Protein AF-A0A938YK72-F1 (afdb_monomer_lite)

pLDDT: mean 85.97, std 11.59, range [50.66, 96.25]

Foldseek 3Di:
DDDDPVSVVVVVVVVVVVVVVVVVVVVVVPVPPPVPQLDQQDPVLVVPFDWDWDADPVRDIKTKGFPPVDPSLVSVLSVCVVVVQWDDDPQKIWGQDPPDSRMIIIDGD

Radius of gyration: 25.34 Å; chains: 1; bounding box: 48×43×73 Å

Sequence (109 aa):
MSYNTRQVEALVLIRDGTAMIQDGINRLLDTEEPEDQLPKPTEQQINSLEWVSVTSKTGSSYEQTENDNSKEFRILQNWLGENKGFAQLYGFKFWFHMSDENLVDRRKS

Secondary structure (DSSP, 8-state):
-PPPHHHHHHHHHHHHHHHHHHHHHHHHHTTS----------HHHHHHS--EEEE-TTS-EEEEEE--S-HHHHHHHHHHHHTTTEEEETTEEEEEETTEEEEEEEEE-

Structure (mmCIF, N/CA/C/O backbone):
data_AF-A0A938YK72-F1
#
_entry.id   AF-A0A938YK72-F1
#
loop_
_atom_site.group_PDB
_atom_site.id
_atom_site.type_symbol
_atom_site.label_atom_id
_atom_site.label_alt_id
_atom_site.label_comp_id
_atom_site.label_asym_id
_atom_site.label_entity_id
_atom_site.label_seq_id
_atom_site.pdbx_PDB_ins_code
_atom_site.Cartn_x
_atom_site.Cartn_y
_atom_site.Cartn_z
_atom_site.occupancy
_atom_site.B_iso_or_equiv
_atom_site.auth_seq_id
_atom_site.auth_comp_id
_atom_site.auth_asym_id
_atom_site.auth_atom_id
_atom_site.pdbx_PDB_model_num
ATOM 1 N N . MET A 1 1 ? -36.248 -32.345 41.958 1.00 59.72 1 MET A N 1
ATOM 2 C CA . MET A 1 1 ? -35.225 -31.964 42.956 1.00 59.72 1 MET A CA 1
ATOM 3 C C . MET A 1 1 ? -35.357 -30.471 43.185 1.00 59.72 1 MET A C 1
ATOM 5 O O . MET A 1 1 ? -35.295 -29.739 42.209 1.00 59.72 1 MET A O 1
ATOM 9 N N . SER A 1 2 ? -35.632 -30.031 44.415 1.00 72.94 2 SER A N 1
ATOM 10 C CA . SER A 1 2 ? -35.640 -28.602 44.755 1.00 72.94 2 SER A CA 1
ATOM 11 C C . SER A 1 2 ? -34.246 -28.231 45.234 1.00 72.94 2 SER A C 1
ATOM 13 O O . SER A 1 2 ? -33.741 -28.865 46.160 1.00 72.94 2 SER A O 1
ATOM 15 N N . TYR A 1 3 ? -33.621 -27.242 44.605 1.00 69.94 3 TYR A N 1
ATOM 16 C CA . TYR A 1 3 ? -32.376 -26.676 45.113 1.00 69.94 3 TYR A CA 1
ATOM 17 C C . TYR A 1 3 ? -32.657 -25.974 46.442 1.00 69.94 3 TYR A C 1
ATOM 19 O O . TYR A 1 3 ? -33.699 -25.331 46.593 1.00 69.94 3 TYR A O 1
ATOM 27 N N . ASN A 1 4 ? -31.763 -26.122 47.422 1.00 82.12 4 ASN A N 1
ATOM 28 C CA . ASN A 1 4 ? -31.872 -25.344 48.654 1.00 82.12 4 ASN A CA 1
ATOM 29 C C . ASN A 1 4 ? -31.348 -23.916 48.425 1.00 82.12 4 ASN A C 1
ATOM 31 O O . ASN A 1 4 ? -30.588 -23.661 47.490 1.00 82.12 4 ASN A O 1
ATOM 35 N N . THR A 1 5 ? -31.728 -22.988 49.299 1.00 82.75 5 THR A N 1
ATOM 36 C CA . THR A 1 5 ? -31.408 -21.558 49.178 1.00 82.75 5 THR A CA 1
ATOM 37 C C . THR A 1 5 ? -29.915 -21.275 48.961 1.00 82.75 5 THR A C 1
ATOM 39 O O . THR A 1 5 ? -29.574 -20.462 48.111 1.00 82.75 5 THR A O 1
ATOM 42 N N . ARG A 1 6 ? -29.012 -22.012 49.624 1.00 81.06 6 ARG A N 1
ATOM 43 C CA . ARG A 1 6 ? -27.555 -21.835 49.467 1.00 81.06 6 ARG A CA 1
ATOM 44 C C . ARG A 1 6 ? -27.042 -22.282 48.100 1.00 81.06 6 ARG A C 1
ATOM 46 O O . ARG A 1 6 ? -26.085 -21.714 47.584 1.00 81.06 6 ARG A O 1
ATOM 53 N N . GLN A 1 7 ? -27.658 -23.305 47.509 1.00 83.56 7 GLN A N 1
ATOM 54 C CA . GLN A 1 7 ? -27.315 -23.746 46.154 1.00 83.56 7 GLN A CA 1
ATOM 55 C C . GLN A 1 7 ? -27.739 -22.702 45.118 1.00 83.56 7 GLN A C 1
ATOM 57 O O . GLN A 1 7 ? -27.003 -22.457 44.168 1.00 83.56 7 GLN A O 1
ATOM 62 N N . VAL A 1 8 ? -28.888 -22.053 45.326 1.00 83.44 8 VAL A N 1
ATOM 63 C CA . VAL A 1 8 ? -29.353 -20.953 44.469 1.00 83.44 8 VAL A CA 1
ATOM 64 C C . VAL A 1 8 ? -28.421 -19.743 44.585 1.00 83.44 8 VAL A C 1
ATOM 66 O O . VAL A 1 8 ? -28.010 -19.204 43.564 1.00 83.44 8 VAL A O 1
ATOM 69 N N . GLU A 1 9 ? -28.018 -19.360 45.798 1.00 87.25 9 GLU A N 1
ATOM 70 C CA . GLU A 1 9 ? -27.069 -18.258 46.028 1.00 87.25 9 GLU A CA 1
ATOM 71 C C . GLU A 1 9 ? -25.710 -18.504 45.357 1.00 87.25 9 GLU A C 1
ATOM 73 O O . GLU A 1 9 ? -25.182 -17.622 44.679 1.00 87.25 9 GLU A O 1
ATOM 78 N N . ALA A 1 10 ? -25.165 -19.719 45.476 1.00 85.31 10 ALA A N 1
ATOM 79 C CA . ALA A 1 10 ? -23.912 -20.086 44.819 1.00 85.31 10 ALA A CA 1
ATOM 80 C C . ALA A 1 10 ? -24.014 -20.002 43.285 1.00 85.31 10 ALA A C 1
ATOM 82 O O . ALA A 1 10 ? -23.097 -19.512 42.628 1.00 85.31 10 ALA A O 1
ATOM 83 N N . LEU A 1 11 ? -25.139 -20.437 42.710 1.00 86.31 11 LEU A N 1
ATOM 84 C CA . LEU A 1 11 ? -25.382 -20.362 41.266 1.00 86.31 11 LEU A CA 1
ATOM 85 C C . LEU A 1 11 ? -25.514 -18.916 40.771 1.00 86.31 11 LEU A C 1
ATOM 87 O O . LEU A 1 11 ? -25.022 -18.601 39.688 1.00 86.31 11 LEU A O 1
ATOM 91 N N . VAL A 1 12 ? -26.131 -18.034 41.561 1.00 88.69 12 VAL A N 1
ATOM 92 C CA . VAL A 1 12 ? -26.222 -16.600 41.246 1.00 88.69 12 VAL A CA 1
ATOM 93 C C . VAL A 1 12 ? -24.836 -15.956 41.241 1.00 88.69 12 VAL A C 1
ATOM 95 O O . VAL A 1 12 ? -24.495 -15.281 40.275 1.00 88.69 12 VAL A O 1
ATOM 98 N N . LEU A 1 13 ? -23.998 -16.238 42.243 1.00 90.31 13 LEU A N 1
ATOM 99 C CA . LEU A 1 13 ? -22.625 -15.720 42.296 1.00 90.31 13 LEU A CA 1
ATOM 100 C C . LEU A 1 13 ? -21.777 -16.182 41.103 1.00 90.31 13 LEU A C 1
ATOM 102 O O . LEU A 1 13 ? -21.029 -15.390 40.532 1.00 90.31 13 LEU A O 1
ATOM 106 N N . ILE A 1 14 ? -21.913 -17.448 40.696 1.00 89.44 14 ILE A N 1
ATOM 107 C CA . ILE A 1 14 ? -21.219 -17.983 39.516 1.00 89.44 14 ILE A CA 1
ATOM 108 C C . ILE A 1 14 ? -21.709 -17.287 38.246 1.00 89.44 14 ILE A C 1
ATOM 110 O O . ILE A 1 14 ? -20.889 -16.862 37.434 1.00 89.44 14 ILE A O 1
ATOM 114 N N . ARG A 1 15 ? -23.027 -17.133 38.073 1.00 90.31 15 ARG A N 1
ATOM 115 C CA . ARG A 1 15 ? -23.603 -16.423 36.923 1.00 90.31 15 ARG A CA 1
ATOM 116 C C . ARG A 1 15 ? -23.059 -14.999 36.834 1.00 90.31 15 ARG A C 1
ATOM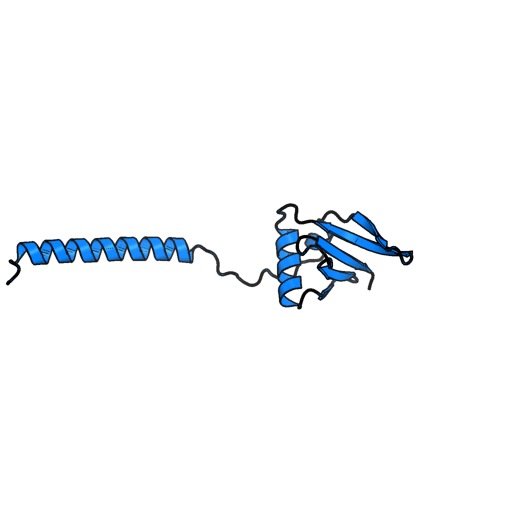 118 O O . ARG A 1 15 ? -22.602 -14.596 35.769 1.00 90.31 15 ARG A O 1
ATOM 125 N N . ASP A 1 16 ? -23.084 -14.270 37.942 1.00 89.62 16 ASP A N 1
ATOM 126 C CA . ASP A 1 16 ? -22.682 -12.866 37.978 1.00 89.62 16 ASP A CA 1
ATOM 127 C C . ASP A 1 16 ? -21.172 -12.719 37.720 1.00 89.62 16 ASP A C 1
ATOM 129 O O . ASP A 1 16 ? -20.762 -11.877 36.925 1.00 89.62 16 ASP A O 1
ATOM 133 N N . GLY A 1 17 ? -20.343 -13.610 38.278 1.00 88.88 17 GLY A N 1
ATOM 134 C CA . GLY A 1 17 ? -18.913 -13.666 37.961 1.00 88.88 17 GLY A CA 1
ATOM 135 C C . GLY A 1 17 ? -18.636 -13.993 36.489 1.00 88.88 17 GLY A C 1
ATOM 136 O O . GLY A 1 17 ? -17.751 -13.398 35.878 1.00 88.88 17 GLY A O 1
ATOM 137 N N . THR A 1 18 ? -19.428 -14.885 35.888 1.00 88.75 18 THR A N 1
ATOM 138 C CA . THR A 1 18 ? -19.298 -15.243 34.465 1.00 88.75 18 THR A CA 1
ATOM 139 C C . THR A 1 18 ? -19.693 -14.076 33.560 1.00 88.75 18 THR A C 1
ATOM 141 O O . THR A 1 18 ? -19.015 -13.823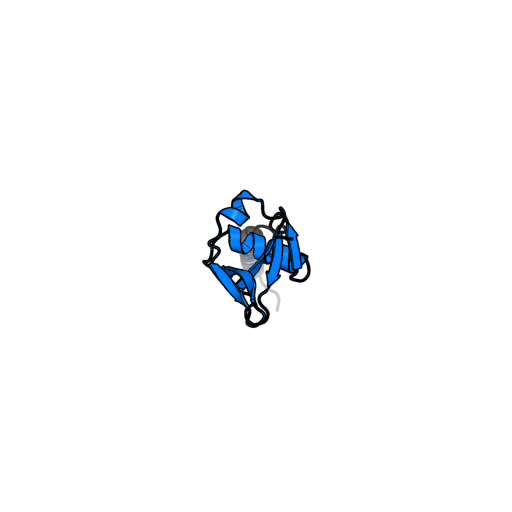 32.569 1.00 88.75 18 THR A O 1
ATOM 144 N N . ALA A 1 19 ? -20.733 -13.320 33.922 1.00 86.25 19 ALA A N 1
ATOM 145 C CA . ALA A 1 19 ? -21.133 -12.109 33.208 1.00 86.25 19 ALA A CA 1
ATOM 146 C C . ALA A 1 19 ? -20.043 -11.028 33.271 1.00 86.25 19 ALA A C 1
ATOM 148 O O . ALA A 1 19 ? -19.707 -10.441 32.251 1.00 86.25 19 ALA A O 1
ATOM 149 N N . MET A 1 20 ? -19.410 -10.830 34.433 1.00 88.38 20 MET A N 1
ATOM 150 C CA . MET A 1 20 ? -18.289 -9.891 34.564 1.00 88.38 20 MET A CA 1
ATOM 151 C C . MET A 1 20 ? -17.072 -10.299 33.723 1.00 88.38 20 MET A C 1
ATOM 153 O O . MET A 1 20 ? -16.408 -9.437 33.149 1.00 88.38 20 MET A O 1
ATOM 157 N N . ILE A 1 21 ? -16.774 -11.601 33.638 1.00 87.25 21 ILE A N 1
ATOM 158 C CA . ILE A 1 21 ? -15.707 -12.123 32.771 1.00 87.25 21 ILE A CA 1
ATOM 159 C C . ILE A 1 21 ? -16.068 -11.905 31.300 1.00 87.25 21 ILE A C 1
ATOM 161 O O . ILE A 1 21 ? -15.226 -11.433 30.543 1.00 87.25 21 ILE A O 1
ATOM 165 N N . GLN A 1 22 ? -17.310 -12.192 30.904 1.00 83.44 22 GLN A N 1
ATOM 166 C CA . GLN A 1 22 ? -17.790 -11.968 29.542 1.00 83.44 22 GLN A CA 1
ATOM 167 C C . GLN A 1 22 ? -17.724 -10.488 29.157 1.00 83.44 22 GLN A C 1
ATOM 169 O O . GLN A 1 22 ? -17.240 -10.173 28.079 1.00 83.44 22 GLN A O 1
ATOM 174 N N . ASP A 1 23 ? -18.133 -9.582 30.043 1.00 84.00 23 ASP A N 1
ATOM 175 C CA . ASP A 1 23 ? -18.034 -8.138 29.824 1.00 84.00 23 ASP A CA 1
ATOM 176 C C . ASP A 1 23 ? -16.574 -7.679 29.730 1.00 84.00 23 ASP A C 1
ATOM 178 O O . ASP A 1 23 ? -16.247 -6.811 28.925 1.00 84.00 23 ASP A O 1
ATOM 182 N N . GLY A 1 24 ? -15.677 -8.259 30.534 1.00 83.25 24 GLY A N 1
ATOM 183 C CA . GLY A 1 24 ? -14.239 -8.000 30.456 1.00 83.25 24 GLY A CA 1
ATOM 184 C C . GLY A 1 24 ? -13.629 -8.471 29.135 1.00 83.25 24 GLY A C 1
ATOM 185 O O . GLY A 1 24 ? -12.868 -7.730 28.521 1.00 83.25 24 GLY A O 1
ATOM 186 N N . ILE A 1 25 ? -14.002 -9.667 28.673 1.00 81.00 25 ILE A N 1
ATOM 187 C CA . ILE A 1 25 ? -13.595 -10.213 27.373 1.00 81.00 25 ILE A CA 1
ATOM 188 C C . ILE A 1 25 ? -14.161 -9.356 26.243 1.00 81.00 25 ILE A 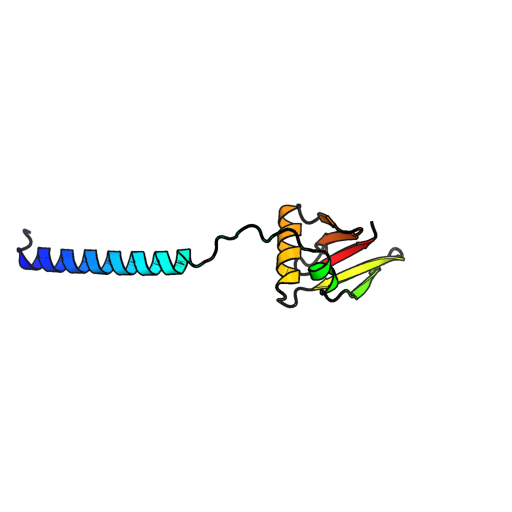C 1
ATOM 190 O O . ILE A 1 25 ? -13.409 -8.962 25.364 1.00 81.00 25 ILE A O 1
ATOM 194 N N . ASN A 1 26 ? -15.446 -9.005 26.290 1.00 77.62 26 ASN A N 1
ATOM 195 C CA . ASN A 1 26 ? -16.074 -8.158 25.282 1.00 77.62 26 ASN A CA 1
ATOM 196 C C . ASN A 1 26 ? -15.400 -6.788 25.223 1.00 77.62 26 ASN A C 1
ATOM 198 O O . ASN A 1 26 ? -15.107 -6.334 24.138 1.00 77.62 26 ASN A O 1
ATOM 202 N N . ARG A 1 27 ? -15.036 -6.172 26.355 1.00 71.94 27 ARG A N 1
ATOM 203 C CA . ARG A 1 27 ? -14.269 -4.912 26.353 1.00 71.94 27 ARG A CA 1
ATOM 204 C C . ARG A 1 27 ? -12.864 -5.050 25.773 1.00 71.94 27 ARG A C 1
ATOM 206 O O . ARG A 1 27 ? -12.369 -4.086 25.210 1.00 71.94 27 ARG A O 1
ATOM 213 N N . LEU A 1 28 ? -12.216 -6.201 25.954 1.00 68.38 28 LEU A N 1
ATOM 214 C CA . LEU A 1 28 ? -10.904 -6.486 25.363 1.00 68.38 28 LEU A CA 1
ATOM 215 C C . LEU A 1 28 ? -11.004 -6.768 23.855 1.00 68.38 28 LEU A C 1
ATOM 217 O O . LEU A 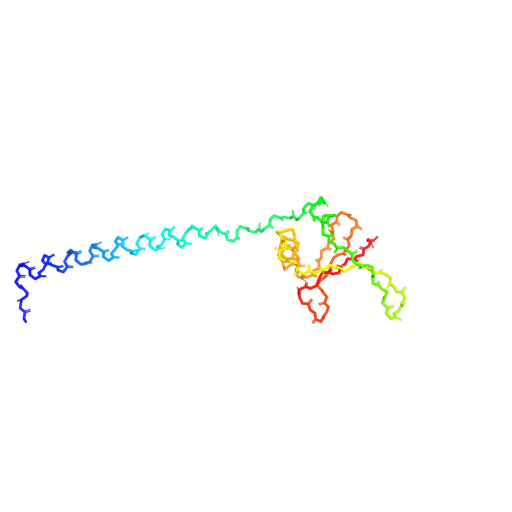1 28 ? -10.093 -6.424 23.109 1.00 68.38 28 LEU A O 1
ATOM 221 N N . LEU A 1 29 ? -12.105 -7.368 23.407 1.00 64.88 29 LEU A N 1
ATOM 222 C CA . LEU A 1 29 ? -12.391 -7.597 21.990 1.00 64.88 29 LEU A CA 1
ATOM 223 C C . LEU A 1 29 ? -12.897 -6.321 21.301 1.00 64.88 29 LEU A C 1
ATOM 225 O O . LEU A 1 29 ? -12.490 -6.042 20.189 1.00 64.88 29 LEU A O 1
ATOM 229 N N . ASP A 1 30 ? -13.673 -5.486 21.991 1.00 61.84 30 ASP A N 1
ATOM 230 C CA . ASP A 1 30 ? -14.103 -4.152 21.544 1.00 61.84 30 ASP A CA 1
ATOM 231 C C . ASP A 1 30 ? -12.942 -3.129 21.559 1.00 61.84 30 ASP A C 1
ATOM 233 O O . ASP A 1 30 ? -13.114 -1.991 21.126 1.00 61.84 30 ASP A O 1
ATOM 237 N N . THR A 1 31 ? -11.766 -3.501 22.090 1.00 53.78 31 THR A N 1
ATOM 238 C CA . THR A 1 31 ? -10.503 -2.762 21.889 1.00 53.78 31 THR A CA 1
ATOM 239 C C . THR A 1 31 ? -9.710 -3.222 20.669 1.00 53.78 31 THR A C 1
ATOM 241 O O . THR A 1 31 ? -8.663 -2.633 20.390 1.00 53.78 31 THR A O 1
ATOM 244 N N . GLU A 1 32 ? -10.191 -4.207 19.905 1.00 52.28 32 GLU A N 1
ATOM 245 C CA . GLU A 1 32 ? -9.926 -4.155 18.471 1.00 52.28 32 GLU A CA 1
ATOM 246 C C . GLU A 1 32 ? -10.618 -2.874 18.011 1.00 52.28 32 GLU A C 1
ATOM 248 O O . GLU A 1 32 ? -11.847 -2.780 18.030 1.00 52.28 32 GLU A O 1
ATOM 253 N N . GLU A 1 33 ? -9.820 -1.837 17.716 1.00 50.66 33 GLU A N 1
ATOM 254 C CA . GLU A 1 33 ? -10.302 -0.688 16.952 1.00 50.66 33 GLU A CA 1
ATOM 255 C C . GLU A 1 33 ? -11.226 -1.245 15.864 1.00 50.66 33 GLU A C 1
ATOM 257 O O . GLU A 1 33 ? -10.907 -2.312 15.313 1.00 50.66 33 GLU A O 1
ATOM 262 N N . PRO A 1 34 ? -12.356 -0.582 15.545 1.00 51.38 34 PRO A N 1
ATOM 263 C CA . PRO A 1 34 ? -13.069 -0.954 14.337 1.00 51.38 34 PRO A CA 1
ATOM 264 C C . PRO A 1 34 ? -12.007 -1.128 13.248 1.00 51.38 34 PRO A C 1
ATOM 266 O O . PRO A 1 34 ? -11.010 -0.395 13.247 1.00 51.38 34 PRO A O 1
ATOM 269 N N . GLU A 1 35 ? -12.169 -2.081 12.334 1.00 52.69 35 GLU A N 1
ATOM 270 C CA . GLU A 1 35 ? -11.485 -1.990 11.045 1.00 52.69 35 GLU A CA 1
ATOM 271 C C . GLU A 1 35 ? -12.027 -0.731 10.333 1.00 52.69 35 GLU A C 1
ATOM 273 O O . GLU A 1 35 ? -12.730 -0.796 9.327 1.00 52.69 35 GLU A O 1
ATOM 278 N N . ASP A 1 36 ? -11.788 0.436 10.939 1.00 52.69 36 ASP A N 1
ATOM 279 C CA . ASP A 1 36 ? -11.996 1.772 10.462 1.00 52.69 36 ASP A CA 1
ATOM 280 C C . ASP A 1 36 ? -11.186 1.768 9.190 1.00 52.69 36 ASP A C 1
ATOM 282 O O . ASP A 1 36 ? -9.953 1.759 9.237 1.00 52.69 36 ASP A O 1
ATOM 286 N N . GLN A 1 37 ? -11.917 1.644 8.080 1.00 56.84 37 GLN A N 1
ATOM 287 C CA . GLN A 1 37 ? -11.450 1.775 6.708 1.00 56.84 37 GLN A CA 1
ATOM 288 C C . GLN A 1 37 ? -10.162 2.581 6.716 1.00 56.84 37 GLN A C 1
ATOM 290 O O . GLN A 1 37 ? -10.194 3.792 6.979 1.00 56.84 37 GLN A O 1
ATOM 295 N N . LEU A 1 38 ? -9.025 1.889 6.554 1.00 69.31 38 LEU A N 1
ATOM 296 C CA . LEU A 1 38 ? -7.737 2.556 6.664 1.00 69.31 38 LEU A CA 1
ATOM 297 C C . LEU A 1 38 ? -7.783 3.733 5.689 1.00 69.31 38 LEU A C 1
ATOM 299 O O . LEU A 1 38 ? -8.170 3.547 4.530 1.00 69.31 38 LEU A O 1
ATOM 303 N N . PRO A 1 39 ? -7.475 4.955 6.156 1.00 83.00 39 PRO A N 1
ATOM 304 C CA . PRO A 1 39 ? -7.758 6.152 5.390 1.00 83.00 39 PRO A CA 1
ATOM 305 C C . PRO A 1 39 ? -7.033 6.081 4.053 1.00 83.00 39 PRO A C 1
ATOM 307 O O . PRO A 1 39 ? -5.954 5.499 3.956 1.00 83.00 39 PRO A O 1
ATOM 310 N N . LYS A 1 40 ? -7.586 6.737 3.031 1.00 91.75 40 LYS A N 1
ATOM 311 C CA . LYS A 1 40 ? -6.896 6.919 1.752 1.00 91.75 40 LYS A CA 1
ATOM 312 C C . LYS A 1 40 ? -5.416 7.286 1.992 1.00 91.75 40 LYS A C 1
ATOM 314 O O . LYS A 1 40 ? -5.168 8.287 2.674 1.00 91.75 40 LYS A O 1
ATOM 319 N N . PRO A 1 41 ? -4.446 6.539 1.427 1.00 93.69 41 PRO A N 1
ATOM 320 C CA . PRO A 1 41 ? -3.031 6.800 1.653 1.00 93.69 41 PRO A CA 1
ATOM 321 C C . PRO A 1 41 ? -2.679 8.204 1.172 1.00 93.69 41 PRO A C 1
ATOM 323 O O . PRO A 1 41 ? -3.121 8.634 0.107 1.00 93.69 41 PRO A O 1
ATOM 326 N N . THR A 1 42 ? -1.880 8.919 1.956 1.00 95.38 42 THR A N 1
ATOM 327 C CA . THR A 1 42 ? -1.340 10.232 1.592 1.00 95.38 42 THR A CA 1
ATOM 328 C C . THR A 1 42 ? -0.158 10.097 0.633 1.00 95.38 42 THR A C 1
ATOM 330 O O . THR A 1 42 ? 0.496 9.057 0.560 1.00 95.38 42 THR A O 1
ATOM 333 N N . GLU A 1 43 ? 0.170 11.179 -0.076 1.00 94.94 43 GLU A N 1
ATOM 334 C CA . GLU A 1 43 ? 1.339 11.214 -0.962 1.00 94.94 43 GLU A CA 1
ATOM 335 C C . GLU A 1 43 ? 2.646 10.931 -0.203 1.00 94.94 43 GLU A C 1
ATOM 337 O O . GLU A 1 43 ? 3.498 10.192 -0.691 1.00 94.94 43 GLU A O 1
ATOM 342 N N . GLN A 1 44 ? 2.787 11.458 1.019 1.00 94.31 44 GLN A N 1
ATOM 343 C CA . GLN A 1 44 ? 3.968 11.225 1.850 1.00 94.31 44 GLN A CA 1
ATOM 344 C C . GLN A 1 44 ? 4.132 9.743 2.215 1.00 94.31 44 GLN A C 1
ATOM 346 O O . GLN A 1 44 ? 5.240 9.229 2.117 1.00 94.31 44 GLN A O 1
ATOM 351 N N . GLN A 1 45 ? 3.042 9.060 2.582 1.00 94.00 45 GLN A N 1
ATOM 352 C CA . GLN A 1 45 ? 3.059 7.626 2.905 1.00 94.00 45 GLN A CA 1
ATOM 353 C C . GLN A 1 45 ? 3.395 6.763 1.684 1.00 94.00 45 GLN A C 1
ATOM 355 O O . GLN A 1 45 ? 4.111 5.777 1.792 1.00 94.00 45 GLN A O 1
ATOM 360 N N . ILE A 1 46 ? 2.912 7.140 0.497 1.00 94.19 46 ILE A N 1
ATOM 361 C CA . ILE A 1 46 ? 3.257 6.432 -0.743 1.00 94.19 46 ILE A CA 1
ATOM 362 C C . ILE A 1 46 ? 4.737 6.627 -1.081 1.00 94.19 46 ILE A C 1
ATOM 364 O O . ILE A 1 46 ? 5.399 5.693 -1.529 1.00 94.19 46 ILE A O 1
ATOM 368 N N . ASN A 1 47 ? 5.263 7.835 -0.880 1.00 92.56 47 ASN A N 1
ATOM 369 C CA . ASN A 1 47 ? 6.652 8.161 -1.188 1.00 92.56 47 ASN A CA 1
ATOM 370 C C . ASN A 1 47 ? 7.651 7.626 -0.153 1.00 92.56 47 ASN A C 1
ATOM 372 O O . ASN A 1 47 ? 8.837 7.566 -0.463 1.00 92.56 47 ASN A O 1
ATOM 376 N N . SER A 1 48 ? 7.204 7.246 1.049 1.00 93.81 48 SER A N 1
ATOM 377 C CA . SER A 1 48 ? 8.058 6.596 2.049 1.00 93.81 48 SER A CA 1
ATOM 378 C C . SER A 1 48 ? 8.253 5.100 1.813 1.00 93.81 48 SER A C 1
ATOM 380 O O . SER A 1 48 ? 9.163 4.528 2.404 1.00 93.81 48 SER A O 1
ATOM 382 N N . LEU A 1 49 ? 7.422 4.470 0.978 1.00 94.69 49 LEU A N 1
ATOM 383 C CA . LEU A 1 49 ? 7.605 3.073 0.587 1.00 94.69 49 LEU A CA 1
ATOM 384 C C . LEU A 1 49 ? 8.840 2.915 -0.303 1.00 94.69 49 LEU A C 1
ATOM 386 O O . LEU A 1 49 ? 9.164 3.794 -1.106 1.00 94.69 49 LEU A O 1
ATOM 390 N N . GLU A 1 50 ? 9.511 1.773 -0.185 1.00 95.00 50 GLU A N 1
ATOM 391 C CA . GLU A 1 50 ? 10.617 1.425 -1.069 1.00 95.00 50 GLU A CA 1
ATOM 392 C C . GLU A 1 50 ? 10.073 0.925 -2.411 1.00 95.00 50 GLU A C 1
ATOM 394 O O . GLU A 1 50 ? 9.327 -0.054 -2.474 1.00 95.00 50 GLU A O 1
ATOM 399 N N . TRP A 1 51 ? 10.436 1.617 -3.492 1.00 95.19 51 TRP A N 1
ATOM 400 C CA . TRP A 1 51 ? 9.978 1.319 -4.847 1.00 95.19 51 TRP A CA 1
ATOM 401 C C . TRP A 1 51 ? 11.139 0.855 -5.718 1.00 95.19 51 TRP A C 1
ATOM 403 O O . TRP A 1 51 ? 12.079 1.604 -5.990 1.00 95.19 51 TRP A O 1
ATOM 413 N N . VAL A 1 52 ? 11.041 -0.372 -6.215 1.00 95.38 52 VAL A N 1
ATOM 414 C CA . VAL A 1 52 ? 12.031 -0.985 -7.098 1.00 95.38 52 VAL A CA 1
ATOM 415 C C . VAL A 1 52 ? 11.560 -0.867 -8.541 1.00 95.38 52 VAL A C 1
ATOM 417 O O . VAL A 1 52 ? 10.452 -1.268 -8.882 1.00 95.38 52 VAL A O 1
ATOM 420 N N . SER A 1 53 ? 12.402 -0.320 -9.417 1.00 95.38 53 SER A N 1
ATOM 421 C CA . SER A 1 53 ? 12.090 -0.237 -10.848 1.00 95.38 53 SER A CA 1
ATOM 422 C C . SER A 1 53 ? 12.148 -1.615 -11.510 1.00 95.38 53 SER A C 1
ATOM 424 O O . SER A 1 53 ? 13.174 -2.291 -11.470 1.00 95.38 53 SER A O 1
ATOM 426 N N . VAL A 1 54 ? 11.071 -1.992 -12.194 1.00 93.94 54 VAL A N 1
ATOM 427 C CA . VAL A 1 54 ? 10.938 -3.243 -12.943 1.00 93.94 54 VAL A CA 1
ATOM 428 C C . VAL A 1 54 ? 10.671 -2.929 -14.412 1.00 93.94 54 VAL A C 1
ATOM 430 O O . VAL A 1 54 ? 9.873 -2.058 -14.760 1.00 93.94 54 VAL A O 1
ATOM 433 N N . THR A 1 55 ? 11.347 -3.648 -15.306 1.00 92.31 55 THR A N 1
ATOM 434 C CA . THR A 1 55 ? 11.078 -3.586 -16.749 1.00 92.31 55 THR A CA 1
ATOM 435 C C . THR A 1 55 ? 10.331 -4.844 -17.164 1.00 92.31 55 THR A C 1
ATOM 437 O O . THR A 1 55 ? 10.820 -5.959 -16.983 1.00 92.31 55 THR A O 1
ATOM 440 N N . SER A 1 56 ? 9.132 -4.678 -17.717 1.00 85.19 56 SER A N 1
ATOM 441 C CA . SER A 1 56 ? 8.343 -5.787 -18.237 1.00 85.19 56 SER A CA 1
ATOM 442 C C . SER A 1 56 ? 9.028 -6.424 -19.449 1.00 85.19 56 SER A C 1
ATOM 444 O O . SER A 1 56 ? 9.812 -5.795 -20.163 1.00 85.19 56 SER A O 1
ATOM 446 N N . LYS A 1 57 ? 8.650 -7.667 -19.768 1.00 82.12 57 LYS A N 1
ATOM 447 C CA . LYS A 1 57 ? 9.108 -8.349 -20.993 1.00 82.12 57 LYS A CA 1
ATOM 448 C C . LYS A 1 57 ? 8.729 -7.600 -22.277 1.00 82.12 57 LYS A C 1
ATOM 450 O O . LYS A 1 57 ? 9.359 -7.802 -23.307 1.00 82.12 57 LYS A O 1
ATOM 455 N N . THR A 1 58 ? 7.706 -6.745 -22.218 1.00 83.12 58 THR A N 1
ATOM 456 C CA . THR A 1 58 ? 7.240 -5.913 -23.336 1.00 83.12 58 THR A CA 1
ATOM 457 C C . THR A 1 58 ? 7.953 -4.557 -23.407 1.00 83.12 58 THR A C 1
ATOM 459 O O . THR A 1 58 ? 7.585 -3.726 -24.231 1.00 83.12 58 THR A O 1
ATOM 462 N N . GLY A 1 59 ? 8.951 -4.315 -22.547 1.00 81.69 59 GLY A N 1
ATOM 463 C CA . GLY A 1 59 ? 9.743 -3.082 -22.511 1.00 81.69 59 GLY A CA 1
ATOM 464 C C . GLY A 1 59 ? 9.091 -1.920 -21.757 1.00 81.69 59 GLY A C 1
ATOM 465 O O . GLY A 1 59 ? 9.612 -0.810 -21.788 1.00 81.69 59 GLY A O 1
ATOM 466 N N . SER A 1 60 ? 7.960 -2.140 -21.083 1.00 86.88 60 SER A N 1
ATOM 467 C CA . SER A 1 60 ? 7.319 -1.113 -20.254 1.00 86.88 60 SER A CA 1
ATOM 468 C C . SER A 1 60 ? 7.949 -1.089 -18.864 1.00 86.88 60 SER A C 1
ATOM 470 O O . SER A 1 60 ? 8.080 -2.140 -18.239 1.00 86.88 60 SER A O 1
ATOM 472 N N . SER A 1 61 ? 8.308 0.090 -18.360 1.00 91.88 61 SER A N 1
ATOM 473 C CA . SER A 1 61 ? 8.797 0.250 -16.990 1.00 91.88 61 SER A CA 1
ATOM 474 C C . SER A 1 61 ? 7.656 0.544 -16.016 1.00 91.88 61 SER A C 1
ATOM 476 O O . SER A 1 61 ? 6.718 1.285 -16.322 1.00 91.88 61 SER A O 1
ATOM 478 N N . TYR A 1 62 ? 7.742 -0.056 -14.838 1.00 94.62 62 TYR A N 1
ATOM 479 C CA . TYR A 1 62 ? 6.897 0.210 -13.682 1.00 94.62 62 TYR A CA 1
ATOM 480 C C . TYR A 1 62 ? 7.753 0.115 -12.419 1.00 94.62 62 TYR A C 1
ATOM 482 O O . TYR A 1 62 ? 8.928 -0.242 -12.480 1.00 94.62 62 TYR A O 1
ATOM 490 N N . GLU A 1 63 ? 7.193 0.489 -11.284 1.00 96.25 63 GLU A N 1
ATOM 491 C CA . GLU A 1 63 ? 7.834 0.354 -9.983 1.00 96.25 63 GLU A 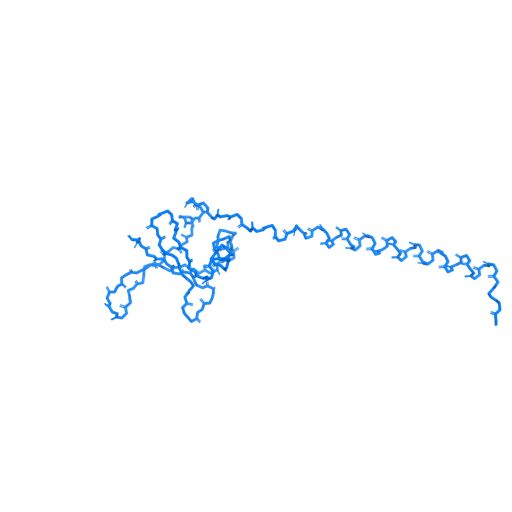CA 1
ATOM 492 C C . GLU A 1 63 ? 7.034 -0.639 -9.145 1.00 96.25 63 GLU A C 1
ATOM 494 O O . GLU A 1 63 ? 5.816 -0.709 -9.282 1.00 96.25 63 GLU A O 1
ATOM 499 N N . GLN A 1 64 ? 7.702 -1.389 -8.281 1.00 95.38 64 GLN A N 1
ATOM 500 C CA . GLN A 1 64 ? 7.098 -2.407 -7.431 1.00 95.38 64 GLN A CA 1
ATOM 501 C C . GLN A 1 64 ? 7.535 -2.185 -5.984 1.00 95.38 64 GLN A C 1
ATOM 503 O O . GLN A 1 64 ? 8.683 -1.821 -5.736 1.00 95.38 64 GLN A O 1
ATOM 508 N N . THR A 1 65 ? 6.627 -2.409 -5.042 1.00 95.50 65 THR A N 1
ATOM 509 C CA . THR A 1 65 ? 6.904 -2.410 -3.602 1.00 95.50 65 THR A CA 1
ATOM 510 C C . THR A 1 65 ? 6.328 -3.674 -2.968 1.00 95.50 65 THR A C 1
ATOM 512 O O . THR A 1 65 ? 5.366 -4.249 -3.489 1.00 95.50 65 THR A O 1
ATOM 515 N N . GLU A 1 66 ? 6.934 -4.130 -1.875 1.00 93.88 66 GLU A N 1
ATOM 516 C CA . GLU A 1 66 ? 6.563 -5.359 -1.174 1.00 93.88 66 GLU A CA 1
ATOM 517 C C . GLU A 1 66 ? 6.110 -5.088 0.259 1.00 93.88 66 GLU A C 1
ATOM 519 O O . GLU A 1 66 ? 6.443 -4.063 0.854 1.00 93.88 66 GLU A O 1
ATOM 524 N N . ASN A 1 67 ? 5.337 -6.023 0.809 1.00 83.88 67 ASN A N 1
ATOM 525 C CA . ASN A 1 67 ? 4.902 -5.967 2.195 1.00 83.88 67 ASN A CA 1
ATOM 526 C C . ASN A 1 67 ? 6.078 -6.197 3.158 1.00 83.88 67 ASN A C 1
ATOM 528 O O . ASN A 1 67 ? 6.433 -7.331 3.474 1.00 83.88 67 ASN A O 1
ATOM 532 N N . ASP A 1 68 ? 6.632 -5.113 3.684 1.00 79.56 68 ASP A N 1
ATOM 533 C CA . ASP A 1 68 ? 7.688 -5.098 4.701 1.00 79.56 68 ASP A CA 1
ATOM 534 C C . ASP A 1 68 ? 7.137 -5.012 6.142 1.00 79.56 68 ASP A C 1
ATOM 536 O O . ASP A 1 68 ? 7.875 -4.739 7.088 1.00 79.56 68 ASP A O 1
ATOM 540 N N . ASN A 1 69 ? 5.833 -5.252 6.331 1.00 78.00 69 ASN A N 1
ATOM 541 C CA . ASN A 1 69 ? 5.075 -4.949 7.550 1.00 78.00 69 ASN A CA 1
ATOM 542 C C . ASN A 1 69 ? 4.981 -3.454 7.908 1.00 78.00 69 ASN A C 1
ATOM 544 O O . ASN A 1 69 ? 4.544 -3.138 9.020 1.00 78.00 69 ASN A O 1
ATOM 548 N N . SER A 1 70 ? 5.310 -2.529 7.002 1.00 87.56 70 SER A N 1
ATOM 549 C CA . SER A 1 70 ? 5.076 -1.102 7.239 1.00 87.56 70 SER A CA 1
ATOM 550 C C . SER A 1 70 ? 3.584 -0.779 7.330 1.00 87.56 70 SER A C 1
ATOM 552 O O . SER A 1 70 ? 2.716 -1.392 6.691 1.00 87.56 70 SER A O 1
ATOM 554 N N . LYS A 1 71 ? 3.265 0.226 8.151 1.00 89.75 71 LYS A N 1
ATOM 555 C CA . LYS A 1 71 ? 1.897 0.737 8.285 1.00 89.75 71 LYS A CA 1
ATOM 556 C C . LYS A 1 71 ? 1.426 1.341 6.961 1.00 89.75 71 LYS A C 1
ATOM 558 O O . LYS A 1 71 ? 0.272 1.185 6.580 1.00 89.75 71 LYS A O 1
ATOM 563 N N . GLU A 1 72 ? 2.327 2.008 6.257 1.00 92.38 72 GLU A N 1
ATOM 564 C CA . GLU A 1 72 ? 2.099 2.674 4.984 1.00 92.38 72 GLU A CA 1
ATOM 565 C C . GLU A 1 72 ? 1.713 1.679 3.889 1.00 92.38 72 GLU A C 1
ATOM 567 O O . GLU A 1 72 ? 0.749 1.930 3.159 1.00 92.38 72 GLU A O 1
ATOM 572 N N . PHE A 1 73 ? 2.391 0.527 3.823 1.00 92.88 73 PHE A N 1
ATOM 573 C CA . PHE A 1 73 ? 2.053 -0.522 2.865 1.00 92.88 73 PHE A CA 1
ATOM 574 C C . PHE A 1 73 ? 0.655 -1.075 3.144 1.00 92.88 73 PHE A C 1
ATOM 576 O O . PHE A 1 73 ? -0.154 -1.181 2.227 1.00 92.88 73 PHE A O 1
ATOM 583 N N . ARG A 1 74 ? 0.324 -1.350 4.413 1.00 91.31 74 ARG A N 1
ATOM 584 C CA . ARG A 1 74 ? -1.008 -1.847 4.809 1.00 91.31 74 ARG A CA 1
ATOM 585 C C . ARG A 1 74 ? -2.125 -0.866 4.456 1.00 91.31 74 ARG A C 1
ATOM 587 O O . ARG A 1 74 ? -3.168 -1.287 3.967 1.00 91.31 74 ARG A O 1
ATOM 594 N N . ILE A 1 75 ? -1.900 0.436 4.648 1.00 92.62 75 ILE A N 1
ATOM 595 C CA . ILE A 1 75 ? -2.856 1.480 4.249 1.00 92.62 75 ILE A CA 1
ATOM 596 C C . ILE A 1 75 ? -3.066 1.464 2.727 1.00 92.62 75 ILE A C 1
ATOM 598 O O . ILE A 1 75 ? -4.206 1.489 2.261 1.00 92.62 75 ILE A O 1
ATOM 602 N N . LEU A 1 76 ? -1.985 1.391 1.943 1.00 93.19 76 LEU A N 1
ATOM 603 C CA . LEU A 1 76 ? -2.068 1.312 0.483 1.00 93.19 76 LEU A CA 1
ATOM 604 C C . LEU A 1 76 ? -2.769 0.029 0.015 1.00 93.19 76 LEU A C 1
ATOM 606 O O . LEU A 1 76 ? -3.636 0.093 -0.857 1.00 93.19 76 LEU A O 1
ATOM 610 N N . GLN A 1 77 ? -2.417 -1.114 0.600 1.00 92.12 77 GLN A N 1
ATOM 611 C CA . GLN A 1 77 ? -2.989 -2.418 0.280 1.00 92.12 77 GLN A CA 1
ATOM 612 C C . GLN A 1 77 ? -4.489 -2.447 0.588 1.00 92.12 77 GLN A C 1
ATOM 614 O O . GLN A 1 77 ? -5.273 -2.831 -0.278 1.00 92.12 77 GLN A O 1
ATOM 619 N N . ASN A 1 78 ? -4.910 -1.971 1.764 1.00 91.06 78 ASN A N 1
ATOM 620 C CA . ASN A 1 78 ? -6.328 -1.902 2.116 1.00 91.06 78 ASN A CA 1
ATOM 621 C C . ASN A 1 78 ? -7.104 -1.002 1.148 1.00 91.06 78 ASN A C 1
ATOM 623 O O . ASN A 1 78 ? -8.113 -1.415 0.579 1.00 91.06 78 ASN A O 1
ATOM 627 N N . TRP A 1 79 ? -6.582 0.199 0.879 1.00 92.06 79 TRP A N 1
ATOM 628 C CA . TRP A 1 79 ? -7.209 1.123 -0.061 1.00 92.06 79 TRP A CA 1
ATOM 629 C C . TRP A 1 79 ? -7.329 0.526 -1.469 1.00 92.06 79 TRP A C 1
ATOM 631 O O . TRP A 1 79 ? -8.346 0.697 -2.141 1.00 92.06 79 TRP A O 1
ATOM 641 N N . LEU A 1 80 ? -6.313 -0.204 -1.938 1.00 92.75 80 LEU A N 1
ATOM 642 C CA . LEU A 1 80 ? -6.393 -0.929 -3.204 1.00 92.75 80 LEU A CA 1
ATOM 643 C C . LEU A 1 80 ? -7.448 -2.033 -3.167 1.00 92.75 80 LEU A C 1
ATOM 645 O O . LEU A 1 80 ? -8.202 -2.152 -4.130 1.00 92.75 80 LEU A O 1
ATOM 649 N N . GLY A 1 81 ? -7.548 -2.786 -2.070 1.00 91.25 81 GLY A N 1
ATOM 650 C CA . GLY A 1 81 ? -8.588 -3.794 -1.856 1.00 91.25 81 GLY A CA 1
ATOM 651 C C . GLY A 1 81 ? -9.998 -3.213 -1.995 1.00 91.25 81 GLY A C 1
ATOM 652 O O . GLY A 1 81 ? -10.800 -3.717 -2.785 1.00 91.25 81 GLY A O 1
ATOM 653 N N . GLU A 1 82 ? -10.266 -2.081 -1.340 1.00 90.62 82 GLU A N 1
ATOM 654 C CA . GLU A 1 82 ? -11.535 -1.342 -1.449 1.00 90.62 82 GLU A CA 1
ATOM 655 C C . GLU A 1 82 ? -11.819 -0.856 -2.883 1.00 90.62 82 GLU A C 1
ATOM 657 O O . GLU A 1 82 ? -12.971 -0.775 -3.316 1.00 90.62 82 GLU A O 1
ATOM 662 N N . ASN A 1 83 ? -10.766 -0.597 -3.664 1.00 90.81 83 ASN A N 1
ATOM 663 C CA . ASN A 1 83 ? -10.838 -0.167 -5.061 1.00 90.81 83 ASN A CA 1
ATOM 664 C C . ASN A 1 83 ? -10.654 -1.327 -6.063 1.00 90.81 83 ASN A C 1
ATOM 666 O O . ASN A 1 83 ? -10.235 -1.116 -7.201 1.00 90.81 83 ASN A O 1
ATOM 670 N N . LYS A 1 84 ? -11.003 -2.564 -5.679 1.00 90.81 84 LYS A N 1
ATOM 671 C CA . LYS A 1 84 ? -10.954 -3.758 -6.554 1.00 90.81 84 LYS A CA 1
ATOM 672 C C . LYS A 1 84 ? -9.559 -4.047 -7.127 1.00 90.81 84 LYS A C 1
ATOM 674 O O . LYS A 1 84 ? -9.427 -4.496 -8.264 1.00 90.81 84 LYS A O 1
ATOM 679 N N . GLY A 1 85 ? -8.521 -3.757 -6.351 1.00 91.69 85 GLY A N 1
ATOM 680 C CA . GLY A 1 85 ? -7.124 -3.991 -6.703 1.00 91.69 85 GLY A CA 1
ATOM 681 C C . GLY A 1 85 ? -6.543 -3.014 -7.721 1.00 91.69 85 GLY A C 1
ATOM 682 O O . GLY A 1 85 ? -5.457 -3.275 -8.233 1.00 91.69 85 GLY A O 1
ATOM 683 N N . PHE A 1 86 ? -7.228 -1.906 -8.030 1.00 94.25 86 PHE A N 1
ATOM 684 C CA . PHE A 1 86 ? -6.720 -0.874 -8.933 1.00 94.25 86 PHE A CA 1
ATOM 685 C C . PHE A 1 86 ? -7.135 0.527 -8.482 1.00 94.25 86 PHE A C 1
ATOM 687 O O . PHE A 1 86 ? -8.317 0.819 -8.331 1.00 94.25 86 PHE A O 1
ATOM 694 N N . ALA A 1 87 ? -6.174 1.439 -8.351 1.00 94.44 87 ALA A N 1
ATOM 695 C CA . ALA A 1 87 ? -6.460 2.830 -8.005 1.00 94.44 87 ALA A CA 1
ATOM 696 C C . ALA A 1 87 ? -5.523 3.804 -8.723 1.00 94.44 87 ALA A C 1
ATOM 698 O O . ALA A 1 87 ? -4.401 3.464 -9.091 1.00 94.44 87 ALA A O 1
ATOM 699 N N . GLN A 1 88 ? -5.973 5.048 -8.892 1.00 95.38 88 GLN A N 1
ATOM 700 C CA . GLN A 1 88 ? -5.143 6.141 -9.393 1.00 95.38 88 GLN A CA 1
ATOM 701 C C . GLN A 1 88 ? -5.044 7.246 -8.343 1.00 95.38 88 GLN A C 1
ATOM 703 O O . GLN A 1 88 ? -6.052 7.854 -7.988 1.00 95.38 88 GLN A O 1
ATOM 708 N N . LEU A 1 89 ? -3.830 7.516 -7.862 1.00 93.94 89 LEU A N 1
ATOM 709 C CA . LEU A 1 89 ? -3.543 8.473 -6.795 1.00 93.94 89 LEU A CA 1
ATOM 710 C C . LEU A 1 89 ? -2.277 9.270 -7.123 1.00 93.94 89 LEU A C 1
ATOM 712 O O . LEU A 1 89 ? -1.300 8.703 -7.597 1.00 93.94 89 LEU A O 1
ATOM 716 N N . TYR A 1 90 ? -2.290 10.583 -6.874 1.00 94.88 90 TYR A N 1
ATOM 717 C CA . TYR A 1 90 ? -1.106 11.460 -6.955 1.00 94.88 90 TYR A CA 1
ATOM 718 C C . TYR A 1 90 ? -0.279 11.320 -8.250 1.00 94.88 90 TYR A C 1
ATOM 720 O O . TYR A 1 90 ? 0.945 11.349 -8.235 1.00 94.88 90 TYR A O 1
ATOM 728 N N . GLY A 1 91 ? -0.950 11.139 -9.393 1.00 94.00 91 GLY A N 1
ATOM 729 C CA . GLY A 1 91 ? -0.281 10.988 -10.692 1.00 94.00 91 GLY A CA 1
ATOM 730 C C . GLY A 1 91 ? 0.251 9.583 -10.993 1.00 94.00 91 GLY A C 1
ATOM 731 O O . GLY A 1 91 ? 0.877 9.388 -12.032 1.00 94.00 91 GLY A O 1
ATOM 732 N N . PHE A 1 92 ? -0.040 8.595 -10.147 1.00 95.62 92 PHE A N 1
ATOM 733 C CA . PHE A 1 92 ? 0.312 7.193 -10.346 1.00 95.62 92 PHE A CA 1
ATOM 734 C C . PHE A 1 92 ? -0.932 6.311 -10.455 1.00 95.62 92 PHE A C 1
ATOM 736 O O . PHE A 1 92 ? -1.960 6.576 -9.834 1.00 95.62 92 PHE A O 1
ATOM 743 N N . LYS A 1 93 ? -0.826 5.245 -11.245 1.00 96.06 93 LYS A N 1
ATOM 744 C CA . LYS A 1 93 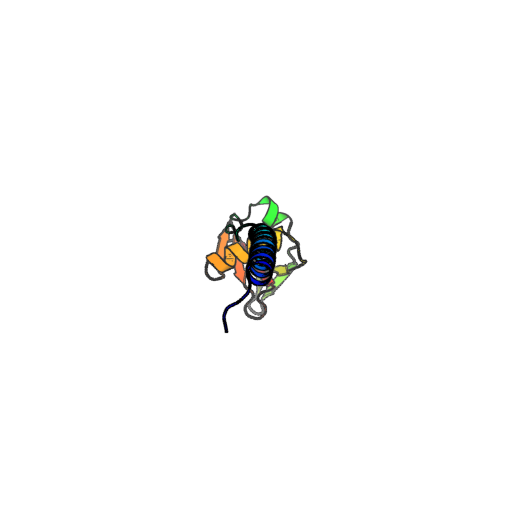? -1.748 4.106 -11.274 1.00 96.06 93 LYS A CA 1
ATOM 745 C C . LYS A 1 93 ? -1.118 2.983 -10.465 1.00 96.06 93 LYS A C 1
ATOM 747 O O . LYS A 1 93 ? 0.058 2.712 -10.682 1.00 96.06 93 LYS A O 1
ATOM 752 N N . PHE A 1 94 ? -1.896 2.340 -9.609 1.00 96.06 94 PHE A N 1
ATOM 753 C CA . PHE A 1 94 ? -1.485 1.269 -8.706 1.00 96.06 94 PHE A CA 1
ATOM 754 C C . PHE A 1 94 ? -2.316 0.016 -8.971 1.00 96.06 94 PHE A C 1
ATOM 756 O O . PHE A 1 94 ? -3.508 0.138 -9.269 1.00 96.06 94 PHE A O 1
ATOM 763 N N . TRP A 1 95 ? -1.707 -1.162 -8.864 1.00 95.62 95 TRP A N 1
ATOM 764 C CA . TRP A 1 95 ? -2.410 -2.439 -8.961 1.00 95.62 95 TRP A CA 1
ATOM 765 C C . TRP A 1 95 ? -1.735 -3.526 -8.126 1.00 95.62 95 TRP A C 1
ATOM 767 O O . TRP A 1 95 ? -0.530 -3.464 -7.886 1.00 95.62 95 TRP A O 1
ATOM 777 N N . PHE A 1 96 ? -2.505 -4.529 -7.700 1.00 95.06 96 PHE A N 1
ATOM 778 C CA . PHE A 1 96 ? -1.916 -5.745 -7.135 1.00 95.06 96 PHE A CA 1
ATOM 779 C C . PHE A 1 96 ? -1.181 -6.528 -8.210 1.00 95.06 96 PHE A C 1
ATOM 781 O O . PHE A 1 96 ? -1.691 -6.706 -9.322 1.00 95.06 96 PHE A O 1
ATOM 788 N N . HIS A 1 97 ? 0.005 -7.016 -7.871 1.00 92.81 97 HIS A N 1
ATOM 789 C CA . HIS A 1 97 ? 0.761 -7.856 -8.778 1.00 92.81 97 HIS A CA 1
ATOM 790 C C . HIS A 1 97 ? -0.018 -9.143 -9.091 1.00 92.81 97 HIS A C 1
ATOM 792 O O . HIS A 1 97 ? -0.603 -9.769 -8.211 1.00 92.81 97 HIS A O 1
ATOM 798 N N . MET A 1 98 ? -0.019 -9.572 -10.357 1.00 84.81 98 MET A N 1
ATOM 799 C CA . MET A 1 98 ? -0.885 -10.675 -10.810 1.00 84.81 98 MET A CA 1
ATOM 800 C C . MET A 1 98 ? -0.586 -12.029 -10.149 1.00 84.81 98 MET A C 1
ATOM 802 O O . MET A 1 98 ? -1.453 -12.899 -10.152 1.00 84.81 98 MET A O 1
ATOM 806 N N . SER A 1 99 ? 0.632 -12.237 -9.643 1.00 85.38 99 SER A N 1
ATOM 807 C CA . SER A 1 99 ? 1.043 -13.499 -9.015 1.00 85.38 99 SER A CA 1
ATOM 808 C C . SER A 1 99 ? 1.241 -13.425 -7.502 1.00 85.38 99 SER A C 1
ATOM 810 O O . SER A 1 99 ? 1.487 -14.468 -6.905 1.00 85.38 99 SER A O 1
ATOM 812 N N . ASP A 1 100 ? 1.175 -12.237 -6.894 1.00 86.75 100 ASP A N 1
ATOM 813 C CA . ASP A 1 100 ? 1.404 -12.063 -5.457 1.00 86.75 100 ASP A CA 1
ATOM 814 C C . ASP A 1 100 ? 0.661 -10.830 -4.925 1.00 86.75 100 ASP A C 1
ATOM 816 O O . ASP A 1 100 ? 0.970 -9.693 -5.273 1.00 86.75 100 ASP A O 1
ATOM 820 N N . GLU A 1 101 ? -0.316 -11.057 -4.052 1.00 75.94 101 GLU A N 1
ATOM 821 C CA . GLU A 1 101 ? -1.118 -9.996 -3.430 1.00 75.94 101 GLU A CA 1
ATOM 822 C C . GLU A 1 101 ? -0.334 -9.192 -2.373 1.00 75.94 101 GLU A C 1
ATOM 824 O O . GLU A 1 101 ? -0.795 -8.139 -1.925 1.00 75.94 101 GLU A O 1
ATOM 829 N N . ASN A 1 102 ? 0.868 -9.649 -1.993 1.00 88.06 102 ASN A N 1
ATOM 830 C CA . ASN A 1 102 ? 1.806 -8.906 -1.143 1.00 88.06 102 ASN A CA 1
ATOM 831 C C . ASN A 1 102 ? 2.695 -7.941 -1.931 1.00 88.06 102 ASN A C 1
ATOM 833 O O . ASN A 1 102 ? 3.546 -7.274 -1.339 1.00 88.06 102 ASN A O 1
ATOM 837 N N . LEU A 1 103 ? 2.510 -7.865 -3.248 1.00 93.75 103 LEU A N 1
ATOM 838 C CA . LEU A 1 103 ? 3.205 -6.933 -4.114 1.00 93.75 103 LEU A CA 1
ATOM 839 C C . LEU A 1 103 ? 2.217 -5.921 -4.686 1.00 93.75 103 LEU A C 1
ATOM 841 O O . LEU A 1 103 ? 1.152 -6.264 -5.209 1.00 93.75 103 LEU A O 1
ATOM 845 N N . VAL A 1 104 ? 2.607 -4.653 -4.614 1.00 95.50 104 VAL A N 1
ATOM 846 C CA . VAL A 1 104 ? 1.889 -3.559 -5.258 1.00 95.50 104 VAL A CA 1
ATOM 847 C C . VAL A 1 104 ? 2.788 -2.961 -6.322 1.00 95.50 104 VAL A C 1
ATOM 849 O O . VAL A 1 104 ? 3.895 -2.498 -6.049 1.00 95.50 104 VAL A O 1
ATOM 852 N N . ASP A 1 105 ? 2.274 -2.926 -7.540 1.00 95.81 105 ASP A N 1
ATOM 853 C CA . ASP A 1 105 ? 2.921 -2.278 -8.664 1.00 95.81 105 ASP A CA 1
ATOM 854 C C . ASP A 1 105 ? 2.358 -0.858 -8.831 1.00 95.81 105 ASP A C 1
ATOM 856 O O . ASP A 1 105 ? 1.174 -0.600 -8.586 1.00 95.81 105 ASP A O 1
ATOM 860 N N . ARG A 1 106 ? 3.185 0.074 -9.312 1.00 95.69 106 ARG A N 1
ATOM 861 C CA . ARG A 1 106 ? 2.762 1.411 -9.733 1.00 95.69 106 ARG A CA 1
ATOM 862 C C . ARG A 1 106 ? 3.407 1.853 -11.040 1.00 95.69 106 ARG A C 1
ATOM 864 O O . ARG A 1 106 ? 4.512 1.455 -11.393 1.00 95.69 106 ARG A O 1
ATOM 871 N N . ARG A 1 107 ? 2.747 2.769 -11.747 1.00 95.31 107 ARG A N 1
ATOM 872 C CA . ARG A 1 107 ? 3.322 3.504 -12.887 1.00 95.31 107 ARG A CA 1
ATOM 873 C C . ARG A 1 107 ? 2.789 4.924 -12.940 1.00 95.31 107 ARG A C 1
ATOM 875 O O . ARG A 1 107 ? 1.654 5.160 -12.529 1.00 95.31 107 ARG A O 1
ATOM 882 N N . LYS A 1 108 ? 3.557 5.854 -13.509 1.00 92.88 108 LYS A N 1
ATOM 883 C CA . LYS A 1 108 ? 3.042 7.200 -13.807 1.00 92.88 108 LYS A CA 1
ATOM 884 C C . LYS A 1 108 ? 1.842 7.109 -14.758 1.00 92.88 108 LYS A C 1
ATOM 886 O O . LYS A 1 108 ? 1.854 6.312 -15.700 1.00 92.88 108 LYS A O 1
ATOM 891 N N . SER A 1 109 ? 0.786 7.856 -14.436 1.00 84.44 109 SER A N 1
ATOM 892 C CA . SER A 1 109 ? -0.489 7.849 -15.162 1.00 84.44 109 SER A CA 1
ATOM 893 C C . SER A 1 109 ? -0.378 8.425 -16.562 1.00 84.44 109 SER A C 1
ATOM 895 O O . SER A 1 109 ? 0.384 9.390 -16.758 1.00 84.44 109 SER A O 1
#